Protein AF-K7WSD8-F1 (afdb_monomer_lite)

Structure (mmCIF, N/CA/C/O backbone):
data_AF-K7WSD8-F1
#
_entry.id   AF-K7WSD8-F1
#
loop_
_atom_site.group_PDB
_atom_site.id
_atom_site.type_symbol
_atom_site.label_atom_id
_atom_site.label_alt_id
_atom_site.label_comp_id
_atom_site.label_asym_id
_atom_site.label_entity_id
_atom_site.label_seq_id
_atom_site.pdbx_PDB_ins_code
_atom_site.Cartn_x
_atom_site.Cartn_y
_atom_site.Cartn_z
_atom_site.occupancy
_atom_site.B_iso_or_equiv
_atom_site.auth_seq_id
_atom_site.auth_comp_id
_atom_site.auth_asym_id
_atom_site.auth_atom_id
_atom_site.pdbx_PDB_model_num
ATOM 1 N N . VAL A 1 1 ? 4.701 -9.377 -4.432 1.00 94.12 1 VAL A N 1
ATOM 2 C CA . VAL A 1 1 ? 3.779 -9.070 -5.555 1.00 94.12 1 VAL A CA 1
ATOM 3 C C . VAL A 1 1 ? 4.237 -9.706 -6.855 1.00 94.12 1 VAL A C 1
ATOM 5 O O . VAL A 1 1 ? 3.473 -10.487 -7.393 1.00 94.12 1 VAL A O 1
ATOM 8 N N . MET A 1 2 ? 5.461 -9.427 -7.318 1.00 97.25 2 MET A N 1
ATOM 9 C CA . MET A 1 2 ? 6.013 -9.977 -8.568 1.00 97.25 2 MET A CA 1
ATOM 10 C C . MET A 1 2 ? 5.862 -11.498 -8.695 1.00 97.25 2 MET A C 1
ATOM 12 O O . MET A 1 2 ? 5.340 -11.964 -9.694 1.00 97.25 2 MET A O 1
ATOM 16 N N . GLN A 1 3 ? 6.161 -12.246 -7.628 1.00 98.25 3 GLN A N 1
ATOM 17 C CA . GLN A 1 3 ? 5.959 -13.697 -7.609 1.00 98.25 3 GLN A CA 1
ATOM 18 C C . GLN A 1 3 ? 4.516 -14.125 -7.944 1.00 98.25 3 GLN A C 1
ATOM 20 O O . GLN A 1 3 ? 4.316 -15.093 -8.662 1.00 98.25 3 GLN A O 1
ATOM 25 N N . ILE A 1 4 ? 3.496 -13.388 -7.481 1.00 98.12 4 ILE A N 1
ATOM 26 C CA . ILE A 1 4 ? 2.092 -13.679 -7.821 1.00 98.12 4 ILE A CA 1
ATOM 27 C C . ILE A 1 4 ? 1.853 -13.408 -9.311 1.00 98.12 4 ILE A C 1
ATOM 29 O O . ILE A 1 4 ? 1.199 -14.203 -9.970 1.00 98.12 4 ILE A O 1
ATOM 33 N N . ALA A 1 5 ? 2.397 -12.312 -9.848 1.00 97.44 5 ALA A N 1
ATOM 34 C CA . ALA A 1 5 ? 2.283 -11.991 -11.270 1.00 97.44 5 ALA A CA 1
ATOM 35 C C . ALA A 1 5 ? 2.963 -13.039 -12.173 1.00 97.44 5 ALA A C 1
ATOM 37 O O . ALA A 1 5 ? 2.485 -13.290 -13.275 1.00 97.44 5 ALA A O 1
ATOM 38 N N . GLU A 1 6 ? 4.050 -13.659 -11.709 1.00 98.00 6 GLU A N 1
ATOM 39 C CA . GLU A 1 6 ? 4.808 -14.672 -12.454 1.00 98.00 6 GLU A CA 1
ATOM 40 C C . GLU A 1 6 ? 4.214 -16.077 -12.320 1.00 98.00 6 GLU A C 1
ATOM 42 O O . GLU A 1 6 ? 3.989 -16.758 -13.318 1.00 98.00 6 GLU A O 1
ATOM 47 N N . GLU A 1 7 ? 3.947 -16.518 -11.092 1.00 98.50 7 GLU A N 1
ATOM 48 C CA . GLU A 1 7 ? 3.563 -17.903 -10.804 1.00 98.50 7 GLU A CA 1
ATOM 49 C C . GLU A 1 7 ? 2.042 -18.115 -10.830 1.00 98.50 7 GLU A C 1
ATOM 51 O O . GLU A 1 7 ? 1.566 -19.218 -11.096 1.00 98.50 7 GLU A O 1
ATOM 56 N N . ALA A 1 8 ? 1.256 -17.066 -10.572 1.00 98.44 8 ALA A N 1
ATOM 57 C CA . ALA A 1 8 ? -0.202 -17.133 -10.506 1.00 98.44 8 ALA A CA 1
ATOM 58 C C . ALA A 1 8 ? -0.868 -15.884 -11.122 1.00 98.44 8 ALA A C 1
ATOM 60 O O . ALA A 1 8 ? -1.626 -15.185 -10.438 1.00 98.44 8 ALA A O 1
ATOM 61 N N . PRO A 1 9 ? -0.648 -15.602 -12.422 1.00 97.75 9 PRO A N 1
ATOM 62 C CA . PRO A 1 9 ? -1.120 -14.374 -13.066 1.00 97.75 9 PRO A CA 1
ATOM 63 C C . PRO A 1 9 ? -2.634 -14.179 -12.937 1.00 97.75 9 PRO A C 1
ATOM 65 O O . PRO A 1 9 ? -3.090 -13.073 -12.691 1.00 97.75 9 PRO A O 1
ATOM 68 N N . HIS A 1 10 ? -3.426 -15.252 -12.981 1.00 98.12 10 HIS A N 1
ATOM 69 C CA . HIS A 1 10 ? -4.875 -15.177 -12.771 1.00 98.12 10 HIS A CA 1
ATOM 70 C C . HIS A 1 10 ? -5.272 -14.614 -11.390 1.00 98.12 10 HIS A C 1
ATOM 72 O O . HIS A 1 10 ? -6.276 -13.913 -11.290 1.00 98.12 10 HIS A O 1
ATOM 78 N N . ILE A 1 11 ? -4.486 -14.873 -10.335 1.00 98.38 11 ILE A N 1
ATOM 79 C CA . ILE A 1 11 ? -4.693 -14.284 -9.001 1.00 98.38 11 ILE A CA 1
ATOM 80 C C . ILE A 1 11 ? -4.284 -12.814 -9.013 1.00 98.38 11 ILE A C 1
ATOM 82 O O . ILE A 1 11 ? -4.999 -11.979 -8.463 1.00 98.38 11 ILE A O 1
ATOM 86 N N . TYR A 1 12 ? -3.151 -12.491 -9.644 1.00 98.19 12 TYR A N 1
ATOM 87 C CA . TYR A 1 12 ? -2.704 -11.107 -9.783 1.00 98.19 12 TYR A CA 1
ATOM 88 C C . TYR A 1 12 ? -3.754 -10.254 -10.499 1.00 98.19 12 TYR A C 1
ATOM 90 O O . TYR A 1 12 ? -4.116 -9.194 -9.991 1.00 98.19 12 TYR A O 1
ATOM 98 N N . GLU A 1 13 ? -4.288 -10.735 -11.623 1.00 97.38 13 GLU A N 1
ATOM 99 C CA . GLU A 1 13 ? -5.323 -10.046 -12.398 1.00 97.38 13 GLU A CA 1
ATOM 100 C C . GLU A 1 13 ? -6.629 -9.902 -11.609 1.00 97.38 13 GLU A C 1
ATOM 102 O O . GLU A 1 13 ? -7.182 -8.806 -11.547 1.00 97.38 13 GLU A O 1
ATOM 107 N N . ALA A 1 14 ? -7.083 -10.965 -10.935 1.00 98.06 14 ALA A N 1
ATOM 108 C CA . ALA A 1 14 ? -8.313 -10.938 -10.141 1.00 98.06 14 ALA A CA 1
ATOM 109 C C . ALA A 1 14 ? -8.228 -10.045 -8.888 1.00 98.06 14 ALA A C 1
ATOM 111 O O . ALA A 1 14 ? -9.254 -9.582 -8.388 1.00 98.06 14 ALA A O 1
ATOM 112 N N . ALA A 1 15 ? -7.029 -9.809 -8.351 1.00 97.94 15 ALA A N 1
ATOM 113 C CA . ALA A 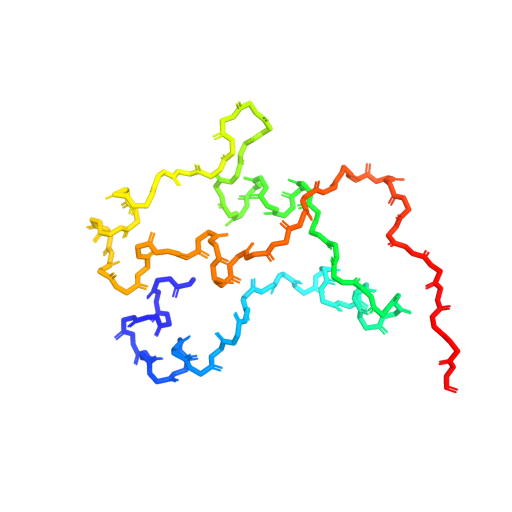1 15 ? -6.843 -8.972 -7.173 1.00 97.94 15 ALA A CA 1
ATOM 114 C C . ALA A 1 15 ? -7.033 -7.481 -7.505 1.00 97.94 15 ALA A C 1
ATOM 116 O O . ALA A 1 15 ? -6.199 -6.887 -8.182 1.00 97.94 15 ALA A O 1
ATOM 117 N N . ASP A 1 16 ? -8.071 -6.840 -6.959 1.00 96.62 16 ASP A N 1
ATOM 118 C CA . ASP A 1 16 ? -8.242 -5.376 -7.053 1.00 96.62 16 ASP A CA 1
ATOM 119 C C . ASP A 1 16 ? -7.052 -4.644 -6.409 1.00 96.62 16 ASP A C 1
ATOM 121 O O . ASP A 1 16 ? -6.464 -3.733 -6.985 1.00 96.62 16 ASP A O 1
ATOM 125 N N . ARG A 1 17 ? -6.647 -5.091 -5.212 1.00 95.50 17 ARG A N 1
ATOM 126 C CA . ARG A 1 17 ? -5.573 -4.481 -4.419 1.00 95.50 17 ARG A CA 1
ATOM 127 C C . ARG A 1 17 ? -4.715 -5.529 -3.738 1.00 95.50 17 ARG A C 1
ATOM 129 O O . ARG A 1 17 ? -5.195 -6.579 -3.322 1.00 95.50 17 ARG A O 1
ATOM 136 N N . ILE A 1 18 ? -3.455 -5.171 -3.529 1.00 97.44 18 ILE A N 1
ATOM 137 C CA . ILE A 1 18 ? -2.538 -5.852 -2.626 1.00 97.44 18 ILE A CA 1
ATOM 138 C C . ILE A 1 18 ? -2.224 -4.890 -1.480 1.00 97.44 18 ILE A C 1
ATOM 140 O O . ILE A 1 18 ? -1.792 -3.746 -1.667 1.00 97.44 18 ILE A O 1
ATOM 144 N N . ILE A 1 19 ? -2.521 -5.346 -0.273 1.00 96.94 19 ILE A N 1
ATOM 145 C CA . ILE A 1 19 ? -2.512 -4.549 0.950 1.00 96.94 19 ILE A CA 1
ATOM 146 C C . ILE A 1 19 ? -1.795 -5.318 2.044 1.00 96.94 19 ILE A C 1
ATOM 148 O O . ILE A 1 19 ? -1.859 -6.544 2.109 1.00 96.94 19 ILE A O 1
ATOM 152 N N . GLU A 1 20 ? -1.115 -4.577 2.904 1.00 97.94 20 GLU A N 1
ATOM 153 C CA . GLU A 1 20 ? -0.488 -5.143 4.086 1.00 97.94 20 GLU A CA 1
ATOM 154 C C . GLU A 1 20 ? -1.555 -5.503 5.113 1.00 97.94 20 GLU A C 1
ATOM 156 O O . GLU A 1 20 ? -2.559 -4.800 5.257 1.00 97.94 20 GLU A O 1
ATOM 161 N N . ALA A 1 21 ? -1.338 -6.591 5.851 1.00 98.06 21 ALA A N 1
ATOM 162 C CA . ALA A 1 21 ? -2.324 -7.081 6.814 1.00 98.06 21 ALA A CA 1
ATOM 163 C C . ALA A 1 21 ? -2.668 -6.024 7.882 1.00 98.06 21 ALA A C 1
ATOM 165 O O . ALA A 1 21 ? -3.819 -5.925 8.304 1.00 98.06 21 ALA A O 1
ATOM 166 N N . ALA A 1 22 ? -1.684 -5.199 8.264 1.00 97.19 22 ALA A N 1
ATOM 167 C CA . ALA A 1 22 ? -1.862 -4.086 9.195 1.00 97.19 22 ALA A CA 1
ATOM 168 C C . ALA A 1 22 ? -2.817 -3.003 8.659 1.00 97.19 22 ALA A C 1
ATOM 170 O O . ALA A 1 22 ? -3.634 -2.482 9.414 1.00 97.19 22 ALA A O 1
ATOM 171 N N . ASP A 1 23 ? -2.760 -2.702 7.359 1.00 97.44 23 ASP A N 1
ATOM 172 C CA . ASP A 1 23 ? -3.677 -1.74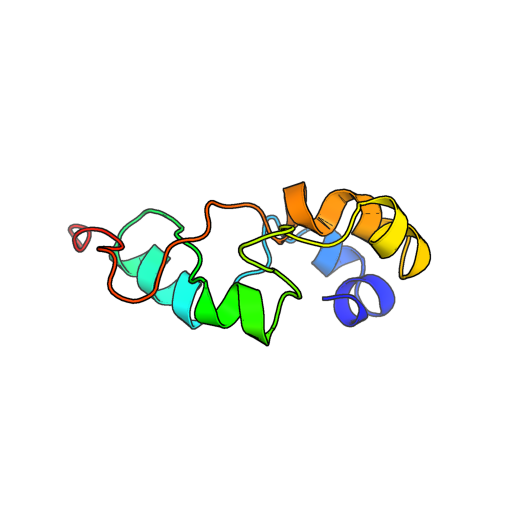8 6.731 1.00 97.44 23 ASP A CA 1
ATOM 173 C C . ASP A 1 23 ? -5.058 -2.391 6.515 1.00 97.44 23 ASP A C 1
ATOM 175 O O . ASP A 1 23 ? -6.086 -1.747 6.723 1.00 97.44 23 ASP A O 1
ATOM 179 N N . TRP A 1 24 ? -5.104 -3.679 6.144 1.00 97.56 24 TRP A N 1
ATOM 180 C CA . TRP A 1 24 ? -6.358 -4.405 5.922 1.00 97.56 24 TRP A CA 1
ATOM 181 C C . TRP A 1 24 ? -7.204 -4.512 7.189 1.00 97.56 24 TRP A C 1
ATOM 183 O O . TRP A 1 24 ? -8.399 -4.230 7.138 1.00 97.56 24 TRP A O 1
ATOM 193 N N . ILE A 1 25 ? -6.612 -4.876 8.330 1.00 97.62 25 ILE A N 1
ATOM 194 C CA . ILE A 1 25 ? -7.382 -5.015 9.573 1.00 97.62 25 ILE A CA 1
ATOM 195 C C . ILE A 1 25 ? -7.971 -3.671 10.012 1.00 97.62 25 ILE A C 1
ATOM 197 O O . ILE A 1 25 ? -9.137 -3.601 10.388 1.00 97.62 25 ILE A O 1
ATOM 201 N N . VAL A 1 26 ? -7.210 -2.580 9.886 1.00 96.50 26 VAL A N 1
ATOM 202 C CA . VAL A 1 26 ? -7.702 -1.228 10.184 1.00 96.50 26 VAL A CA 1
ATOM 203 C C . VAL A 1 26 ? -8.767 -0.803 9.176 1.00 96.50 26 VAL A C 1
ATOM 205 O O . VAL A 1 26 ? -9.755 -0.186 9.565 1.00 96.50 26 VAL A O 1
ATOM 208 N N . TYR A 1 27 ? -8.627 -1.183 7.904 1.00 96.25 27 TYR A N 1
ATOM 209 C CA . TYR A 1 27 ? -9.664 -0.971 6.901 1.00 96.25 27 TYR A CA 1
ATOM 210 C C . TYR A 1 27 ? -10.974 -1.675 7.284 1.00 96.25 27 TYR A C 1
ATOM 212 O O . TYR A 1 27 ? -12.024 -1.037 7.248 1.00 96.25 27 TYR A O 1
ATOM 220 N N . GLN A 1 28 ? -10.926 -2.937 7.722 1.00 96.88 28 GLN A N 1
ATOM 221 C CA . GLN A 1 28 ? -12.123 -3.643 8.200 1.00 96.88 28 GLN A CA 1
ATOM 222 C C . GLN A 1 28 ? -12.774 -2.926 9.389 1.00 96.88 28 GLN A C 1
ATOM 224 O O . GLN A 1 28 ? -13.994 -2.836 9.466 1.00 96.88 28 GLN A O 1
ATOM 229 N N . LEU A 1 29 ? -11.968 -2.370 10.297 1.00 97.06 29 LEU A N 1
ATOM 230 C CA . LEU A 1 29 ? -12.467 -1.656 11.471 1.00 97.06 29 LEU A CA 1
ATOM 231 C C . LEU A 1 29 ? -13.054 -0.281 11.134 1.00 97.06 29 LEU A C 1
ATOM 233 O O . LEU A 1 29 ? -14.067 0.098 11.712 1.00 97.06 29 LEU A O 1
ATOM 237 N N . CYS A 1 30 ? -12.429 0.473 10.230 1.00 96.50 30 CYS A N 1
ATOM 238 C CA . CYS A 1 30 ? -12.752 1.878 9.966 1.00 96.50 30 CYS A CA 1
ATOM 239 C C . CYS A 1 30 ? -13.547 2.125 8.679 1.00 96.50 30 CYS A C 1
ATOM 241 O O . CYS A 1 30 ? -13.887 3.272 8.388 1.00 96.50 30 CYS A O 1
ATOM 243 N N . GLY A 1 31 ? -13.800 1.093 7.873 1.00 95.38 31 GLY A N 1
ATOM 244 C CA . GLY A 1 31 ? -14.566 1.183 6.626 1.00 95.38 31 GLY A CA 1
ATOM 245 C C . GLY A 1 31 ? -13.881 1.959 5.495 1.00 95.38 31 GLY A C 1
ATOM 246 O O . GLY A 1 31 ? -14.452 2.105 4.418 1.00 95.38 31 GLY A O 1
ATOM 247 N N . SER A 1 32 ? -12.653 2.448 5.694 1.00 93.94 32 SER A N 1
ATOM 248 C CA . SER A 1 32 ? -11.869 3.150 4.671 1.00 93.94 32 SER A CA 1
ATOM 249 C C . SER A 1 32 ? -10.414 2.684 4.668 1.00 93.94 32 SER A C 1
ATOM 251 O O . SER A 1 32 ? -9.798 2.523 5.722 1.00 93.94 32 SER A O 1
ATOM 253 N N . LEU A 1 33 ? -9.872 2.421 3.475 1.00 94.88 33 LEU A N 1
ATOM 254 C CA . LEU A 1 33 ? -8.484 1.991 3.328 1.00 94.88 33 LEU A CA 1
ATOM 255 C C . LEU A 1 33 ? -7.559 3.200 3.461 1.00 94.88 33 LEU A C 1
ATOM 257 O O . LEU A 1 33 ? -7.606 4.115 2.639 1.00 94.88 33 LEU A O 1
ATOM 261 N N . LYS A 1 34 ? -6.670 3.149 4.450 1.00 95.25 34 LYS A N 1
ATOM 262 C CA . LYS A 1 34 ? -5.535 4.060 4.596 1.00 95.25 34 LYS A CA 1
ATOM 263 C C . LYS A 1 34 ? -4.263 3.242 4.705 1.00 95.25 34 LYS A C 1
ATOM 265 O O . LYS A 1 34 ? -4.235 2.275 5.461 1.00 95.25 34 LYS A O 1
ATOM 270 N N . ARG A 1 35 ? -3.238 3.617 3.941 1.00 97.31 35 ARG A N 1
ATOM 271 C CA . ARG A 1 35 ? -1.959 2.904 3.923 1.00 97.31 35 ARG A CA 1
ATOM 272 C C . ARG A 1 35 ? -0.976 3.563 4.872 1.00 97.31 35 ARG A C 1
ATOM 274 O O . ARG A 1 35 ? -0.819 4.781 4.836 1.00 97.31 35 ARG A O 1
ATOM 281 N N . SER A 1 36 ? -0.299 2.778 5.696 1.00 97.62 36 SER A N 1
ATOM 282 C CA . SER A 1 36 ? 0.745 3.287 6.584 1.00 97.62 36 SER A CA 1
ATOM 283 C C . SER A 1 36 ? 2.032 3.613 5.821 1.00 97.62 36 SER A C 1
ATOM 285 O O . SER A 1 36 ? 2.516 2.816 5.016 1.00 97.62 36 SER A O 1
ATOM 287 N N . ASN A 1 37 ? 2.643 4.765 6.111 1.00 97.56 37 ASN A N 1
ATOM 288 C CA . ASN A 1 37 ? 3.955 5.131 5.572 1.00 97.56 37 ASN A CA 1
ATOM 289 C C . ASN A 1 37 ? 5.063 4.164 6.018 1.00 97.56 37 ASN A C 1
ATOM 291 O O . ASN A 1 37 ? 6.045 3.995 5.300 1.00 97.56 37 ASN A O 1
ATOM 295 N N . CYS A 1 38 ? 4.894 3.492 7.161 1.00 97.75 38 CYS A N 1
ATOM 296 C CA . CYS A 1 38 ? 5.836 2.497 7.658 1.00 97.75 38 CYS A CA 1
ATOM 297 C C . CYS A 1 38 ? 5.882 1.287 6.718 1.00 97.75 38 CYS A C 1
ATOM 299 O O . CYS A 1 38 ? 6.921 0.982 6.135 1.00 97.75 38 CYS A O 1
ATOM 301 N N . THR A 1 39 ? 4.751 0.620 6.501 1.00 97.62 39 THR A N 1
ATOM 302 C CA . THR A 1 39 ? 4.700 -0.552 5.620 1.00 97.62 39 THR A CA 1
ATOM 303 C C . THR A 1 39 ? 4.979 -0.176 4.167 1.00 97.62 39 THR A C 1
ATOM 305 O O . THR A 1 39 ? 5.772 -0.853 3.510 1.00 97.62 39 THR A O 1
ATOM 308 N N . ALA A 1 40 ? 4.429 0.941 3.682 1.00 97.62 40 ALA A N 1
ATOM 309 C CA . ALA A 1 40 ? 4.710 1.427 2.334 1.00 97.62 40 ALA A CA 1
ATOM 310 C C . ALA A 1 40 ? 6.210 1.708 2.126 1.00 97.62 40 ALA A C 1
ATOM 312 O O . ALA A 1 40 ? 6.793 1.278 1.129 1.00 97.62 40 ALA A O 1
ATOM 313 N N . GLY A 1 41 ? 6.853 2.376 3.087 1.00 97.56 41 GLY A N 1
ATOM 314 C CA . GLY A 1 41 ? 8.265 2.734 3.010 1.00 97.56 41 GLY A CA 1
ATOM 315 C C . GLY A 1 41 ? 9.196 1.530 3.099 1.00 97.56 41 GLY A C 1
ATOM 316 O O . GLY A 1 41 ? 10.037 1.319 2.228 1.00 97.56 41 GLY A O 1
ATOM 317 N N . TYR A 1 42 ? 9.023 0.696 4.124 1.00 97.50 42 TYR A N 1
ATOM 318 C CA . TYR A 1 42 ? 9.924 -0.432 4.361 1.00 97.50 42 TYR A CA 1
ATOM 319 C C . TYR A 1 42 ? 9.690 -1.616 3.418 1.00 97.50 42 TYR A C 1
ATOM 321 O O . TYR A 1 42 ? 10.621 -2.394 3.214 1.00 97.50 42 TYR A O 1
ATOM 329 N N . LYS A 1 43 ? 8.473 -1.801 2.879 1.00 97.00 43 LYS A N 1
ATOM 330 C CA . LYS A 1 43 ? 8.090 -3.027 2.146 1.00 97.00 43 LYS A CA 1
ATOM 331 C C . LYS A 1 43 ? 7.532 -2.807 0.74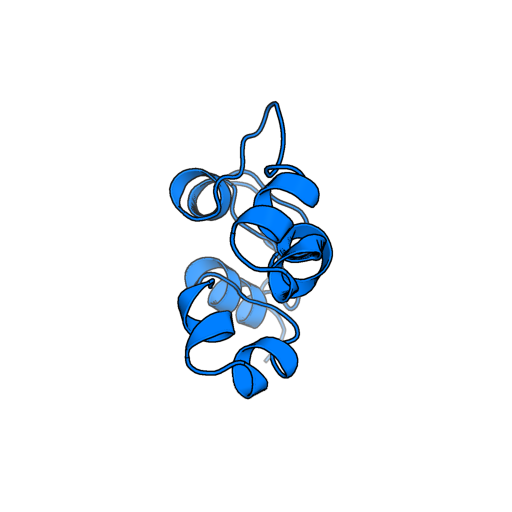5 1.00 97.00 43 LYS A C 1
ATOM 333 O O . LYS A 1 43 ? 7.525 -3.757 -0.033 1.00 97.00 43 LYS A O 1
ATOM 338 N N . ALA A 1 44 ? 7.124 -1.590 0.391 1.00 97.00 44 ALA A N 1
ATOM 339 C CA . ALA A 1 44 ? 6.572 -1.288 -0.933 1.00 97.00 44 ALA A CA 1
ATOM 340 C C . ALA A 1 44 ? 7.437 -0.319 -1.762 1.00 97.00 44 ALA A C 1
ATOM 342 O O . ALA A 1 44 ? 6.988 0.152 -2.801 1.00 97.00 44 ALA A O 1
ATOM 343 N N . MET A 1 45 ? 8.681 -0.048 -1.341 1.00 97.00 45 MET A N 1
ATOM 344 C CA . MET A 1 45 ? 9.620 0.868 -2.018 1.00 97.00 45 MET A CA 1
ATOM 345 C C . MET A 1 45 ? 9.108 2.309 -2.139 1.00 97.00 45 MET A C 1
ATOM 347 O O . MET A 1 45 ? 9.565 3.065 -2.995 1.00 97.00 45 MET A O 1
ATOM 351 N N . TRP A 1 46 ? 8.154 2.703 -1.298 1.00 98.12 46 TRP A N 1
ATOM 352 C CA . TRP A 1 46 ? 7.704 4.084 -1.255 1.00 98.12 46 TRP A CA 1
ATOM 353 C C . TRP A 1 46 ? 8.722 4.964 -0.526 1.00 98.12 46 TRP A C 1
ATOM 355 O O . TRP A 1 46 ? 9.373 4.543 0.428 1.00 98.12 46 TRP A O 1
ATOM 365 N N . SER A 1 47 ? 8.822 6.224 -0.930 1.00 97.44 47 SER A N 1
ATOM 366 C CA . SER A 1 47 ? 9.543 7.243 -0.176 1.00 97.44 47 SER A CA 1
ATOM 367 C C . SER A 1 47 ? 8.720 8.519 -0.079 1.00 97.44 47 SER A C 1
ATOM 369 O O . SER A 1 47 ? 8.026 8.894 -1.019 1.00 97.44 47 SER A O 1
ATOM 371 N N . GLU A 1 48 ? 8.851 9.235 1.034 1.00 95.31 48 GLU A N 1
ATOM 372 C CA . GLU A 1 48 ? 8.135 10.498 1.237 1.00 95.31 48 GLU A CA 1
ATOM 373 C C . GLU A 1 48 ? 8.536 11.571 0.215 1.00 95.31 48 GLU A C 1
ATOM 375 O O . GLU A 1 48 ? 7.701 12.346 -0.239 1.00 95.31 48 GLU A O 1
ATOM 380 N N . LYS A 1 49 ? 9.811 11.589 -0.194 1.00 96.56 49 LYS A N 1
ATOM 381 C CA . LYS A 1 49 ? 10.335 12.598 -1.125 1.00 96.56 49 LYS A CA 1
ATOM 382 C C . LYS A 1 49 ? 10.006 12.313 -2.589 1.00 96.56 49 LYS A C 1
ATOM 384 O O . LYS A 1 49 ? 9.785 13.258 -3.337 1.00 96.56 49 LYS A O 1
ATOM 389 N N . ALA A 1 50 ? 10.047 11.049 -3.012 1.00 96.31 50 ALA A N 1
ATOM 390 C CA . ALA A 1 50 ? 9.961 10.681 -4.428 1.00 96.31 50 ALA A CA 1
ATOM 391 C C . ALA A 1 50 ? 8.743 9.809 -4.773 1.00 96.31 50 ALA A C 1
ATOM 393 O O . ALA A 1 50 ? 8.512 9.529 -5.944 1.00 96.31 50 ALA A O 1
ATOM 394 N N . GLY A 1 51 ? 7.954 9.385 -3.784 1.00 96.69 51 GLY A N 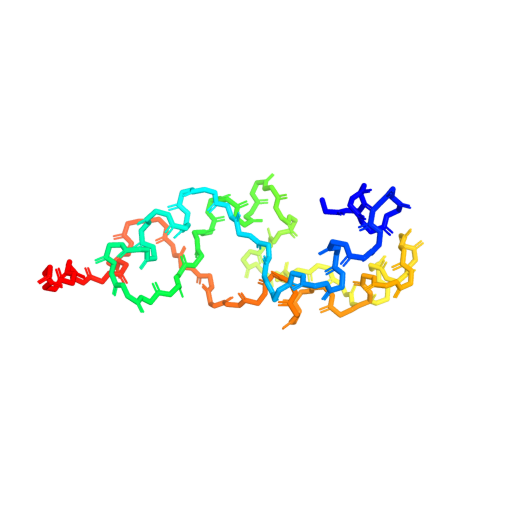1
ATOM 395 C CA . GLY A 1 51 ? 6.866 8.437 -3.991 1.00 96.69 51 GLY A CA 1
ATOM 396 C C . GLY A 1 51 ? 7.379 7.029 -4.300 1.00 96.69 51 GLY A C 1
ATOM 397 O O . GLY A 1 51 ? 8.430 6.617 -3.803 1.00 96.69 51 GLY A O 1
ATOM 398 N N . TYR A 1 52 ? 6.603 6.287 -5.092 1.00 98.00 52 TYR A N 1
ATOM 399 C CA . TYR A 1 52 ? 7.010 4.995 -5.646 1.00 98.00 52 TYR A CA 1
ATOM 400 C C . TYR A 1 52 ? 7.923 5.174 -6.874 1.00 98.00 52 TYR A C 1
ATOM 402 O O . TYR A 1 52 ? 7.864 6.219 -7.526 1.00 98.00 52 TYR A O 1
ATOM 410 N N . PRO A 1 53 ? 8.715 4.149 -7.249 1.00 98.06 53 PRO A N 1
ATOM 411 C CA . PRO A 1 53 ? 9.383 4.105 -8.547 1.00 98.06 53 PRO A CA 1
ATOM 412 C C . PRO A 1 53 ? 8.409 4.280 -9.724 1.00 98.06 53 PRO A C 1
ATOM 414 O O . PRO A 1 53 ? 7.204 4.056 -9.592 1.00 98.06 53 PRO A O 1
ATOM 417 N N . SER A 1 54 ? 8.938 4.672 -10.884 1.00 98.00 54 SER A N 1
ATOM 418 C CA . SER A 1 54 ? 8.134 4.926 -12.083 1.00 98.00 54 SER A CA 1
ATOM 419 C C . SER A 1 54 ? 7.501 3.658 -12.664 1.00 98.00 54 SER A C 1
ATOM 421 O O . SER A 1 54 ? 7.999 2.549 -12.473 1.00 98.00 54 SER A O 1
ATOM 423 N N . ASP A 1 55 ? 6.447 3.837 -13.459 1.00 98.25 55 ASP A N 1
ATOM 424 C CA . ASP A 1 55 ? 5.813 2.751 -14.213 1.00 98.25 55 ASP A CA 1
ATOM 425 C C . ASP A 1 55 ? 6.834 1.992 -15.087 1.00 98.25 55 ASP A C 1
ATOM 427 O O . ASP A 1 55 ? 6.863 0.763 -15.080 1.00 98.25 55 ASP A O 1
ATOM 431 N N . ASP A 1 56 ? 7.751 2.711 -15.749 1.00 98.38 56 ASP A N 1
ATOM 432 C CA . ASP A 1 56 ? 8.832 2.127 -16.561 1.00 98.38 56 ASP A CA 1
ATOM 433 C C . ASP A 1 56 ? 9.790 1.243 -15.746 1.00 98.38 56 ASP A C 1
ATOM 435 O O . ASP A 1 56 ? 10.359 0.285 -16.271 1.00 98.38 56 ASP A O 1
ATOM 439 N N . PHE A 1 57 ? 10.018 1.567 -14.467 1.00 98.25 57 PHE A N 1
ATOM 440 C CA . PHE A 1 57 ? 10.825 0.723 -13.585 1.00 98.25 57 PHE A CA 1
ATOM 441 C C . PHE A 1 57 ? 10.122 -0.613 -13.341 1.00 98.25 57 PHE A C 1
ATOM 443 O O . PHE A 1 57 ? 10.752 -1.664 -13.448 1.00 98.25 57 PHE A O 1
ATOM 450 N N . PHE A 1 58 ? 8.818 -0.583 -13.059 1.00 98.12 58 PHE A N 1
ATOM 451 C CA . PHE A 1 58 ? 8.049 -1.797 -12.802 1.00 98.12 58 PHE A CA 1
ATOM 452 C C . PHE A 1 58 ? 7.792 -2.620 -14.067 1.00 98.12 58 PHE A C 1
ATOM 454 O O . PHE A 1 58 ? 7.886 -3.843 -14.000 1.00 98.12 58 PHE A O 1
ATOM 461 N N . GLU A 1 59 ? 7.570 -1.983 -15.220 1.00 98.00 59 GLU A N 1
ATOM 462 C CA . GLU A 1 59 ? 7.436 -2.658 -16.521 1.00 98.00 59 GLU A CA 1
ATOM 463 C C . GLU A 1 59 ? 8.689 -3.470 -16.877 1.00 98.00 59 GLU A C 1
ATOM 465 O O . GLU A 1 59 ? 8.580 -4.571 -17.416 1.00 98.00 59 GLU A O 1
ATOM 470 N N . LYS A 1 60 ? 9.883 -2.969 -16.524 1.00 98.12 60 LYS A N 1
ATOM 471 C CA . LYS A 1 60 ? 11.153 -3.689 -16.719 1.00 98.12 60 LYS A CA 1
ATOM 472 C C . LYS A 1 60 ? 11.312 -4.916 -15.823 1.00 98.12 60 LYS A C 1
ATOM 474 O O . LYS A 1 60 ? 12.073 -5.808 -16.185 1.00 98.12 60 LYS A O 1
ATOM 479 N N . LEU A 1 61 ? 10.653 -4.947 -14.664 1.00 96.88 61 LEU A N 1
ATOM 480 C CA . LEU A 1 61 ? 10.644 -6.120 -13.784 1.00 96.88 61 LEU A CA 1
ATOM 481 C C . LEU A 1 61 ? 9.637 -7.152 -14.291 1.00 96.88 61 LEU A C 1
ATOM 483 O O . LEU A 1 61 ? 9.969 -8.325 -14.421 1.00 96.88 61 LEU A O 1
ATOM 487 N N . ASN A 1 62 ? 8.420 -6.705 -14.599 1.00 97.06 62 ASN A N 1
ATOM 488 C CA . ASN A 1 62 ? 7.376 -7.524 -15.197 1.00 97.06 62 ASN A CA 1
ATOM 489 C C . ASN A 1 62 ? 6.366 -6.619 -15.939 1.00 97.06 62 ASN A C 1
ATOM 491 O O . ASN A 1 62 ? 5.834 -5.693 -15.319 1.00 97.06 62 ASN A O 1
ATOM 495 N N . PRO A 1 63 ? 6.035 -6.882 -17.221 1.00 96.62 63 PRO A N 1
ATOM 496 C CA . PRO A 1 63 ? 5.107 -6.047 -17.986 1.00 96.62 63 PRO A CA 1
ATOM 497 C C . PRO A 1 63 ? 3.732 -5.840 -17.333 1.00 96.62 63 PRO A C 1
ATOM 499 O O . PRO A 1 63 ? 3.173 -4.748 -17.437 1.00 96.62 63 PRO A O 1
ATOM 502 N N . SER A 1 64 ? 3.195 -6.836 -16.615 1.00 96.38 64 SER A N 1
ATOM 503 C CA . SER A 1 64 ? 1.893 -6.709 -15.933 1.00 96.38 64 SER A CA 1
ATOM 504 C C . SER A 1 64 ? 1.932 -5.754 -14.737 1.00 96.38 64 SER A C 1
ATOM 506 O O . SER A 1 64 ? 0.896 -5.275 -14.287 1.00 96.38 64 SER A O 1
ATOM 508 N N . MET A 1 65 ? 3.126 -5.429 -14.234 1.00 97.81 65 MET A N 1
ATOM 509 C CA . MET A 1 65 ? 3.314 -4.544 -13.089 1.00 97.81 65 MET A CA 1
ATOM 510 C C . MET A 1 65 ? 3.491 -3.073 -13.474 1.00 97.81 65 MET A C 1
ATOM 512 O O . MET A 1 65 ? 3.659 -2.253 -12.575 1.00 97.81 65 MET A O 1
ATOM 516 N N . LYS A 1 66 ? 3.429 -2.705 -14.761 1.00 98.19 66 LYS A N 1
ATOM 517 C CA . LYS A 1 66 ? 3.632 -1.321 -15.228 1.00 98.19 66 LYS A CA 1
ATOM 518 C C . LYS A 1 66 ? 2.859 -0.287 -14.405 1.00 98.19 66 LYS A C 1
ATOM 520 O O . LYS A 1 66 ? 3.420 0.717 -13.993 1.00 98.19 66 LYS A O 1
ATOM 525 N N . THR A 1 67 ? 1.589 -0.548 -14.120 1.00 97.38 67 THR A N 1
ATOM 526 C CA . THR A 1 67 ? 0.693 0.363 -13.388 1.00 97.38 67 THR A CA 1
ATOM 527 C C . THR A 1 67 ? 0.446 -0.071 -11.941 1.00 97.38 67 THR A C 1
ATOM 529 O O . THR A 1 67 ? -0.474 0.416 -11.287 1.00 97.38 67 THR A O 1
ATOM 532 N N . ILE A 1 68 ? 1.296 -0.942 -11.378 1.00 97.75 68 ILE A N 1
ATOM 533 C CA . ILE A 1 68 ? 1.115 -1.537 -10.041 1.00 97.75 68 ILE A CA 1
ATOM 534 C C . ILE A 1 68 ? 0.870 -0.504 -8.931 1.00 97.75 68 ILE A C 1
ATOM 536 O O . ILE A 1 68 ? 0.104 -0.770 -8.007 1.00 97.75 68 ILE A O 1
ATOM 540 N N . THR A 1 69 ? 1.500 0.669 -9.010 1.00 97.25 69 THR A N 1
ATOM 541 C CA . THR A 1 69 ? 1.388 1.744 -8.010 1.00 97.25 69 THR A CA 1
ATOM 542 C C . THR A 1 69 ? 0.015 2.417 -8.023 1.00 97.25 69 THR A C 1
ATOM 544 O O . THR A 1 69 ? -0.448 2.894 -6.986 1.00 97.25 69 THR A O 1
ATOM 547 N N . LYS A 1 70 ? -0.645 2.421 -9.185 1.00 96.00 70 LYS A N 1
ATOM 548 C CA . LYS A 1 70 ? -1.965 3.016 -9.441 1.00 96.00 70 LYS A CA 1
ATOM 549 C C . LYS A 1 70 ? -3.097 2.009 -9.291 1.00 96.00 70 LYS A C 1
ATOM 551 O O . LYS A 1 70 ? -4.206 2.418 -8.966 1.00 96.00 70 LYS A O 1
ATOM 556 N N . ASP A 1 71 ? -2.788 0.729 -9.476 1.00 95.44 71 ASP A N 1
ATOM 557 C CA . ASP A 1 71 ? -3.769 -0.350 -9.458 1.00 95.44 71 ASP A CA 1
ATOM 558 C C . ASP A 1 71 ? -3.669 -1.117 -8.132 1.00 95.44 71 ASP A C 1
ATOM 560 O O . ASP A 1 71 ? -4.381 -0.840 -7.166 1.00 95.44 71 ASP A O 1
ATOM 564 N N . LYS A 1 72 ? -2.703 -2.037 -8.024 1.00 97.44 72 LYS A N 1
ATOM 565 C CA . LYS A 1 72 ? -2.616 -2.971 -6.892 1.00 97.44 72 LYS A CA 1
ATOM 566 C C . LYS A 1 72 ? -2.202 -2.285 -5.583 1.00 97.44 72 LYS A C 1
ATOM 568 O O . LYS A 1 72 ? -2.660 -2.682 -4.512 1.00 97.44 72 LYS A O 1
ATOM 573 N N . LEU A 1 73 ? -1.347 -1.263 -5.637 1.00 96.94 73 LEU A N 1
ATOM 574 C CA . LEU A 1 73 ? -0.855 -0.516 -4.469 1.00 96.94 73 LEU A CA 1
ATOM 575 C C . LEU A 1 73 ? -1.580 0.823 -4.256 1.00 96.94 73 LEU A C 1
ATOM 577 O O . LEU A 1 73 ? -1.156 1.620 -3.417 1.00 96.94 73 LEU A O 1
ATOM 581 N N . ALA A 1 74 ? -2.697 1.046 -4.952 1.00 93.38 74 ALA A N 1
ATOM 582 C CA . ALA A 1 74 ? -3.473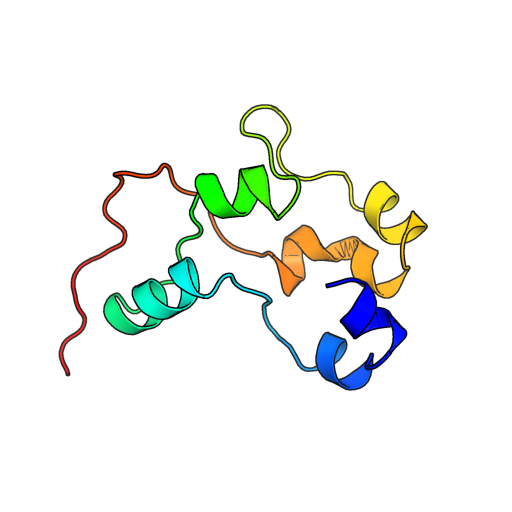 2.277 -4.876 1.00 93.38 74 ALA A CA 1
ATOM 583 C C . ALA A 1 74 ? -3.908 2.635 -3.447 1.00 93.38 74 ALA A C 1
ATOM 585 O O . ALA A 1 74 ? -4.262 1.759 -2.645 1.00 93.38 74 ALA A O 1
ATOM 586 N N . GLY A 1 75 ? -3.942 3.934 -3.152 1.00 90.69 75 GLY A N 1
ATOM 587 C CA . GLY A 1 75 ? -4.418 4.498 -1.889 1.00 90.69 75 GLY A CA 1
ATOM 588 C C . GLY A 1 75 ? -3.485 5.573 -1.337 1.00 90.69 75 GLY A C 1
ATOM 589 O O . GLY A 1 75 ? -2.282 5.555 -1.589 1.00 90.69 75 GLY A O 1
ATOM 590 N N . SER A 1 76 ? -4.045 6.503 -0.563 1.00 91.56 76 SER A N 1
ATOM 591 C CA . SER A 1 76 ? -3.265 7.539 0.115 1.00 91.56 76 SER A CA 1
ATOM 592 C C . SER A 1 76 ? -2.419 6.938 1.236 1.00 91.56 76 SER A C 1
ATOM 594 O O . SER A 1 76 ? -2.892 6.097 2.009 1.00 91.56 76 SER A O 1
ATOM 596 N N . ILE A 1 77 ? -1.167 7.386 1.315 1.00 96.56 77 ILE A N 1
ATOM 597 C CA . ILE A 1 77 ? -0.223 7.005 2.365 1.00 96.56 77 ILE A CA 1
ATOM 598 C C . ILE A 1 77 ? -0.297 8.037 3.488 1.00 96.56 77 ILE A C 1
ATOM 600 O O . ILE A 1 77 ? -0.269 9.238 3.235 1.00 96.56 77 ILE A O 1
ATOM 604 N N . HIS A 1 78 ? -0.398 7.545 4.718 1.00 97.06 78 HIS A N 1
ATOM 605 C CA . HIS A 1 78 ? -0.565 8.322 5.939 1.00 97.06 78 HIS A CA 1
ATOM 606 C C . HIS A 1 78 ? 0.569 8.038 6.916 1.00 97.06 78 HIS A C 1
ATOM 608 O O . HIS A 1 78 ? 1.074 6.914 6.996 1.00 97.06 78 HIS A O 1
ATOM 614 N N . SER A 1 79 ? 0.950 9.043 7.694 1.00 96.88 79 SER A N 1
ATOM 615 C CA . SER A 1 79 ? 1.982 8.900 8.714 1.00 96.88 79 SER A CA 1
ATOM 616 C C . SER A 1 79 ? 1.480 8.056 9.877 1.00 96.88 79 SER A C 1
ATOM 618 O O . SER A 1 79 ? 0.339 8.195 10.327 1.00 96.88 79 SER A O 1
ATOM 620 N N . VAL A 1 80 ? 2.344 7.194 10.415 1.00 95.38 80 VAL A N 1
ATOM 621 C CA . VAL A 1 80 ? 2.062 6.518 11.687 1.00 95.38 80 VAL A CA 1
ATOM 622 C C . VAL A 1 80 ? 1.713 7.558 12.759 1.00 95.38 80 VAL A C 1
ATOM 624 O O . VAL A 1 80 ? 2.410 8.556 12.923 1.00 95.38 80 VAL A O 1
ATOM 627 N N . GLY A 1 81 ? 0.626 7.307 13.490 1.00 95.38 81 GLY A N 1
ATOM 628 C CA . GLY A 1 81 ? 0.080 8.219 14.498 1.00 95.38 81 GLY A CA 1
ATOM 629 C C . GLY A 1 81 ? -1.099 9.059 13.999 1.00 95.38 81 GLY A C 1
ATOM 630 O O . GLY A 1 81 ? -1.882 9.540 14.817 1.00 95.38 81 GLY A O 1
ATOM 631 N N . GLU A 1 82 ? -1.296 9.184 12.684 1.00 96.81 82 GLU A N 1
ATOM 632 C CA . GLU A 1 82 ? -2.512 9.787 12.139 1.00 96.81 82 GLU A CA 1
ATOM 633 C C . GLU A 1 82 ? -3.744 8.910 12.408 1.00 96.81 82 GLU A C 1
ATOM 635 O O . GLU A 1 82 ? -3.700 7.677 12.364 1.00 96.81 82 GLU A O 1
ATOM 640 N N . LYS A 1 83 ? -4.892 9.552 12.650 1.00 95.75 83 LYS A N 1
ATOM 641 C CA . LYS A 1 83 ? -6.158 8.844 12.864 1.00 95.75 83 LYS A CA 1
ATOM 642 C C . LYS A 1 83 ? -6.600 8.149 11.572 1.00 95.75 83 LYS A C 1
ATOM 644 O O . LYS A 1 83 ? -6.984 8.802 10.596 1.00 95.75 83 LYS A O 1
ATOM 649 N N . ALA A 1 84 ? -6.644 6.817 11.598 1.00 94.88 84 ALA A N 1
ATOM 650 C CA . ALA A 1 84 ? -7.118 6.033 10.463 1.00 94.88 84 ALA A CA 1
ATOM 651 C C . ALA A 1 84 ? -8.624 6.242 10.206 1.00 94.88 84 ALA A C 1
ATOM 653 O O . ALA A 1 84 ? -9.049 6.501 9.085 1.00 94.88 84 ALA A O 1
ATOM 654 N N . GLY A 1 85 ? -9.423 6.267 11.266 1.00 95.12 85 GLY A N 1
ATOM 655 C CA . GLY A 1 85 ? -10.860 6.503 11.213 1.00 95.12 85 GLY A CA 1
ATOM 656 C C . GLY A 1 85 ? -11.471 6.318 12.594 1.00 95.12 85 GLY A C 1
ATOM 657 O O . GLY A 1 85 ? -10.755 6.272 13.596 1.00 95.12 85 GLY A O 1
ATOM 658 N N . SER A 1 86 ? -12.794 6.251 12.652 1.00 96.94 86 SER A N 1
ATOM 659 C CA . SER A 1 86 ? -13.505 5.724 13.820 1.00 96.94 86 SER A CA 1
ATOM 660 C C . SER A 1 86 ? -13.879 4.270 13.542 1.00 96.94 86 SER A C 1
ATOM 662 O O . SER A 1 86 ? -13.911 3.867 12.381 1.00 96.94 86 SER A O 1
ATOM 664 N N . LEU A 1 87 ? -14.136 3.482 14.585 1.00 97.19 87 LEU A N 1
ATOM 665 C CA . LEU A 1 87 ? -14.691 2.144 14.395 1.00 97.19 87 LEU A CA 1
ATOM 666 C C . LEU A 1 87 ? -16.065 2.248 13.724 1.00 97.19 87 LEU A C 1
ATOM 668 O O . LEU A 1 87 ? -16.849 3.138 14.053 1.00 97.19 87 LEU A O 1
ATOM 672 N N . THR A 1 88 ? -16.322 1.352 12.781 1.00 96.31 88 THR A N 1
ATOM 673 C CA . THR A 1 88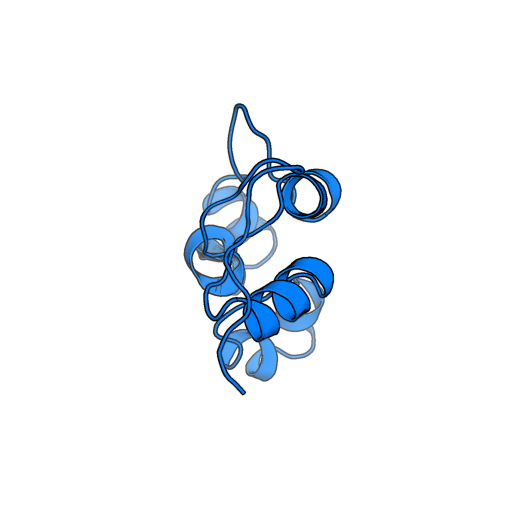 ? -17.632 1.168 12.159 1.00 96.31 88 THR A CA 1
ATOM 674 C C . THR A 1 88 ? -18.618 0.584 13.169 1.00 96.31 88 THR A C 1
ATOM 676 O O . THR A 1 88 ? -18.231 -0.113 14.113 1.00 96.31 88 THR A O 1
ATOM 679 N N . GLU A 1 89 ? -19.899 0.909 12.996 1.00 89.50 89 GLU A N 1
ATOM 680 C CA . GLU A 1 89 ? -20.976 0.223 13.710 1.00 89.50 89 GLU A CA 1
ATOM 681 C C . GLU A 1 89 ? -21.037 -1.232 13.217 1.00 89.50 89 GLU A C 1
ATOM 683 O O . GLU A 1 89 ? -20.808 -1.488 12.034 1.00 89.50 89 GLU A O 1
ATOM 688 N N . LYS A 1 90 ? -21.254 -2.181 14.135 1.00 65.56 90 LYS A N 1
ATOM 689 C CA . LYS A 1 90 ? -21.301 -3.613 13.808 1.00 65.56 90 LYS A CA 1
ATOM 690 C C . LYS A 1 90 ? -22.569 -3.992 13.058 1.00 65.56 90 LYS A C 1
ATOM 692 O O . LYS A 1 90 ? -23.642 -3.509 13.480 1.00 65.56 90 LYS A O 1
#

Foldseek 3Di:
DLCCCPVPVVVVVPQQADADPVQVVLCLFFVDGEAEPVCCVPPVVADPVPGHDALVVLCVSPVVCSCVCCTHVDDYYDYPPDDSHHGDDD

Sequence (90 aa):
VMQIAEEAPHIYEAADRIIEAADWIVYQLCGSLKRSNCTAGYKAMWSEKAGYPSDDFFEKLNPSMKTITKDKLAGSIHSVGEKAGSLTEK

Organism: NCBI:txid293389

Secondary structure (DSSP, 8-state):
-HHHHHH-HHHHHH-S----HHHHHHHHHHSS--EEHHHHHHHS--BTTTBSPPHHHHHHH-GGGTTTTTTTT-S-EE-TTS---PPPP-

InterPro domains:
  IPR043129 ATPase, nucleotide binding domain [SSF53067] (2-72)

pLDDT: mean 96.47, std 3.64, range [65.56, 98.5]

Radius of gyration: 14.08 Å; chains: 1; bounding box: 32×30×32 Å